Protein AF-A0ABD0U2C0-F1 (afdb_monomer)

Secondary structure (DSSP, 8-state):
---HHHHHHHHHHHHHHHTT-HHHHHHHHHHHHHTTPPP-HHHHHHHHHHHHHHT-HHHHHHHHHHHHHHT-TTSHHHHHHHHHHHHHTT-HHHHHHHHHH-SS--HHHHHHHH--

Nearest PDB structures (foldseek):
  5iww-assembly1_D  TM=8.948E-01  e=4.376E-06  unidentified
  5iwb-assembly1_B  TM=8.906E-01  e=2.268E-05  unidentified
  5i9f-assembly1_A  TM=8.048E-01  e=1.570E-03  unidentified
  4ozs-assembly1_A  TM=8.088E-01  e=1.570E-03  synthetic construct
  5orm-assembly1_A  TM=7.685E-01  e=4.048E-03  synthetic construct

InterPro domains:
  IPR002885 Pentatricopeptide repeat [PF01535] (80-101)
  IPR002885 Pentatricopeptide repeat [PS51375] (5-39)
  IPR011990 Tetratricopeptide-like helical domain superfamily [G3DSA:1.25.40.10] (1-67)
  IPR046960 Pentatricopeptide repeat-containing protein At4g14850-like, plant [PTHR47926] (4-116)

Foldseek 3Di:
DPDVVLVVLLVVLVVCVVVLNLVVSLVSLVVCVVVVHDHDLSSLLSNLSSCQSVVNLVSLVVSCVSCVVVVNCLPPSNVLSNLLSCVSVVVLVVSVVSCVPRPDDDPSSVVSNVVD

Structure (mmCIF, N/CA/C/O backbone):
data_AF-A0ABD0U2C0-F1
#
_entry.id   AF-A0ABD0U2C0-F1
#
loop_
_atom_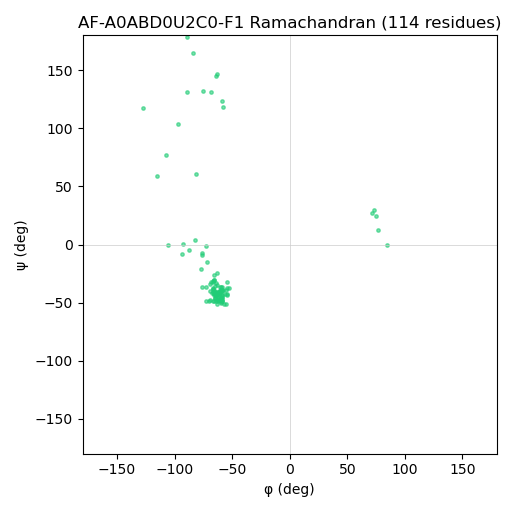site.group_PDB
_atom_site.id
_atom_site.type_symbol
_atom_site.label_atom_id
_atom_site.label_alt_id
_atom_site.label_comp_id
_atom_site.label_asym_id
_atom_site.label_entity_id
_atom_site.label_seq_id
_atom_site.pdbx_PDB_ins_code
_atom_site.Cartn_x
_atom_site.Cartn_y
_atom_site.Cartn_z
_atom_site.occupancy
_atom_site.B_iso_or_equiv
_atom_site.auth_seq_id
_atom_site.auth_comp_id
_atom_site.auth_asym_id
_atom_site.auth_atom_id
_atom_site.pdbx_PDB_model_num
ATOM 1 N N . MET A 1 1 ? 13.317 -16.890 -5.881 1.00 54.38 1 MET A N 1
ATOM 2 C CA . MET A 1 1 ? 14.021 -15.587 -5.910 1.00 54.38 1 MET A CA 1
ATOM 3 C C . MET A 1 1 ? 13.018 -14.521 -6.322 1.00 54.38 1 MET A C 1
ATOM 5 O O . MET A 1 1 ? 12.192 -14.841 -7.171 1.00 54.38 1 MET A O 1
ATOM 9 N N . PRO A 1 2 ? 13.025 -13.320 -5.718 1.00 71.62 2 PRO A N 1
ATOM 10 C CA . PRO A 1 2 ? 12.128 -12.247 -6.140 1.00 71.62 2 PRO A CA 1
ATOM 11 C C . PRO A 1 2 ? 12.451 -11.826 -7.579 1.00 71.62 2 PRO A C 1
ATOM 13 O O . PRO A 1 2 ? 13.616 -11.849 -7.974 1.00 71.62 2 PRO A O 1
ATOM 16 N N . ASP A 1 3 ? 11.425 -11.463 -8.353 1.00 84.69 3 ASP A N 1
ATOM 17 C CA . ASP A 1 3 ? 11.595 -10.993 -9.731 1.00 84.69 3 ASP A CA 1
ATOM 18 C C . ASP A 1 3 ? 12.513 -9.751 -9.737 1.00 84.69 3 ASP A C 1
ATOM 20 O O . ASP A 1 3 ? 12.162 -8.734 -9.125 1.00 84.69 3 ASP A O 1
ATOM 24 N N . PRO A 1 4 ? 13.684 -9.797 -10.406 1.00 87.94 4 PRO A N 1
ATOM 25 C CA . PRO A 1 4 ? 14.609 -8.668 -10.466 1.00 87.94 4 PRO A CA 1
ATOM 26 C C . PRO A 1 4 ? 13.960 -7.374 -10.968 1.00 87.94 4 PRO A C 1
ATOM 28 O O . PRO A 1 4 ? 14.325 -6.290 -10.506 1.00 87.94 4 PRO A O 1
ATOM 31 N N . LYS A 1 5 ? 12.970 -7.470 -11.868 1.00 90.81 5 LYS A N 1
ATOM 32 C CA . LYS A 1 5 ? 12.228 -6.305 -12.362 1.00 90.81 5 LYS A CA 1
ATOM 33 C C . LYS A 1 5 ? 11.411 -5.679 -11.237 1.00 90.81 5 LYS A C 1
ATOM 35 O O . LYS A 1 5 ? 11.521 -4.476 -11.012 1.00 90.81 5 LYS A O 1
ATOM 40 N N . LEU A 1 6 ? 10.664 -6.486 -10.482 1.00 92.38 6 LEU A N 1
ATOM 41 C CA . LEU A 1 6 ? 9.879 -6.017 -9.334 1.00 92.38 6 LEU A CA 1
ATOM 42 C C . LEU A 1 6 ? 10.774 -5.379 -8.259 1.00 92.38 6 LEU A C 1
ATOM 44 O O . LEU A 1 6 ? 10.450 -4.321 -7.714 1.00 92.38 6 LEU A O 1
ATOM 48 N N . VAL A 1 7 ? 11.935 -5.980 -7.984 1.00 92.56 7 VAL A N 1
ATOM 49 C CA . VAL A 1 7 ? 12.928 -5.414 -7.056 1.00 92.56 7 VAL A CA 1
ATOM 50 C C . VAL A 1 7 ? 13.432 -4.050 -7.542 1.00 92.56 7 VAL A C 1
ATOM 52 O O . VAL A 1 7 ? 13.564 -3.128 -6.741 1.00 92.56 7 VAL A O 1
ATOM 55 N N . SER A 1 8 ? 13.684 -3.885 -8.842 1.00 94.50 8 SER A N 1
ATOM 56 C CA . SER A 1 8 ? 14.106 -2.598 -9.404 1.00 94.50 8 SER A CA 1
ATOM 57 C C . SER A 1 8 ? 13.021 -1.528 -9.246 1.00 94.50 8 SER A C 1
ATOM 59 O O . SER A 1 8 ? 13.307 -0.448 -8.734 1.00 94.50 8 SER A O 1
ATOM 61 N N . TRP A 1 9 ? 11.771 -1.836 -9.607 1.00 96.00 9 TRP A N 1
ATOM 62 C CA . TRP A 1 9 ? 10.647 -0.897 -9.480 1.00 96.00 9 TRP A CA 1
ATOM 63 C C . TRP A 1 9 ? 10.414 -0.468 -8.031 1.00 96.00 9 TRP A C 1
ATOM 65 O O . TRP A 1 9 ? 10.331 0.723 -7.735 1.00 96.00 9 TRP A O 1
ATOM 75 N N . THR A 1 10 ? 10.373 -1.425 -7.102 1.00 95.31 10 THR A N 1
ATOM 76 C CA . THR A 1 10 ? 10.166 -1.135 -5.673 1.00 95.31 10 THR A CA 1
ATOM 77 C C . THR A 1 10 ? 11.294 -0.291 -5.080 1.00 95.31 10 THR A C 1
ATOM 79 O O . THR A 1 10 ? 11.028 0.594 -4.264 1.00 95.31 10 THR A O 1
ATOM 82 N N . ARG A 1 11 ? 12.543 -0.480 -5.526 1.00 96.19 11 ARG A N 1
ATOM 83 C CA . ARG A 1 11 ? 13.668 0.392 -5.145 1.00 96.19 11 ARG A CA 1
ATOM 84 C C . ARG A 1 11 ? 13.489 1.814 -5.662 1.00 96.19 11 ARG A C 1
ATOM 86 O O . ARG A 1 11 ? 13.659 2.748 -4.881 1.00 96.19 11 ARG A O 1
ATOM 93 N N . THR A 1 12 ? 13.109 1.978 -6.926 1.00 96.88 12 THR A N 1
ATOM 94 C CA . THR A 1 12 ? 12.853 3.296 -7.524 1.00 96.88 12 THR A CA 1
ATOM 95 C C . THR A 1 12 ? 11.728 4.029 -6.791 1.00 96.88 12 THR A C 1
ATOM 97 O O . THR A 1 12 ? 11.914 5.166 -6.359 1.00 96.88 12 THR A O 1
ATOM 100 N N . ILE A 1 13 ? 10.601 3.355 -6.544 1.00 97.62 13 ILE A N 1
ATOM 101 C CA . ILE A 1 13 ? 9.467 3.908 -5.787 1.00 97.62 13 ILE A CA 1
ATOM 102 C C . ILE A 1 13 ? 9.911 4.325 -4.377 1.00 97.62 13 ILE A C 1
ATOM 104 O O . ILE A 1 13 ? 9.639 5.442 -3.937 1.00 97.62 13 ILE A O 1
ATOM 108 N N . SER A 1 14 ? 10.643 3.453 -3.674 1.00 97.19 14 SER A N 1
ATOM 109 C CA . SER A 1 14 ? 11.176 3.745 -2.336 1.00 97.19 14 SER A CA 1
ATOM 110 C C . SER A 1 14 ? 12.102 4.965 -2.337 1.00 97.19 14 SER A C 1
ATOM 112 O O . SER A 1 14 ? 12.040 5.784 -1.419 1.00 97.19 14 SER A O 1
ATOM 114 N N . SER A 1 15 ? 12.935 5.111 -3.372 1.00 98.12 15 SER A N 1
ATOM 115 C CA . SER A 1 15 ? 13.820 6.265 -3.540 1.00 98.12 15 SER A CA 1
ATOM 116 C C . SER A 1 15 ? 13.025 7.560 -3.683 1.00 98.12 15 SER A C 1
ATOM 118 O O . SER A 1 15 ? 13.294 8.508 -2.950 1.00 98.12 15 SER A O 1
ATOM 120 N N . TYR A 1 16 ? 12.006 7.591 -4.547 1.00 98.31 16 TYR A N 1
ATOM 121 C CA . TYR A 1 16 ? 11.155 8.772 -4.715 1.00 98.31 16 TYR A CA 1
ATOM 122 C C . TYR A 1 16 ? 10.457 9.179 -3.415 1.00 98.31 16 TYR A C 1
ATOM 124 O O . TYR A 1 16 ? 10.474 10.353 -3.047 1.00 98.31 16 TYR A O 1
ATOM 132 N N . ILE A 1 17 ? 9.919 8.208 -2.672 1.00 97.25 17 ILE A N 1
ATOM 133 C CA . ILE A 1 17 ? 9.296 8.455 -1.365 1.00 97.25 17 ILE A CA 1
ATOM 134 C C . ILE A 1 17 ? 10.300 9.077 -0.381 1.00 97.25 17 ILE A C 1
ATOM 136 O O . ILE A 1 17 ? 9.967 10.038 0.309 1.00 97.25 17 ILE A O 1
ATOM 140 N N . LYS A 1 18 ? 11.529 8.548 -0.310 1.00 97.25 18 LYS A N 1
ATOM 141 C CA . LYS A 1 18 ? 12.580 9.055 0.595 1.00 97.25 18 LYS A CA 1
ATOM 142 C C . LYS A 1 18 ? 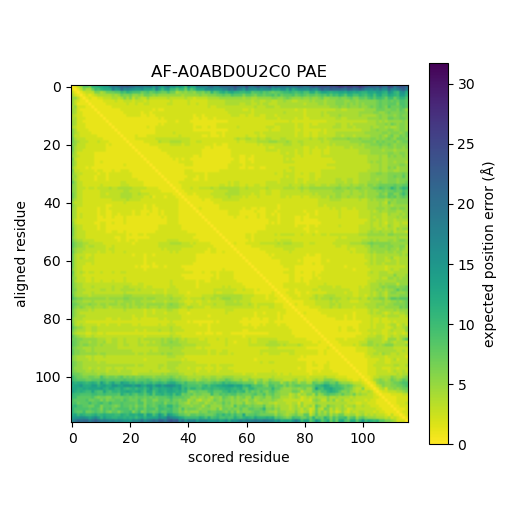13.050 10.462 0.232 1.00 97.25 18 LYS A C 1
ATOM 144 O O . LYS A 1 18 ? 13.404 11.218 1.128 1.00 97.25 18 LYS A O 1
ATOM 149 N N . SER A 1 19 ? 13.032 10.808 -1.051 1.00 97.44 19 SER A N 1
ATOM 150 C CA . SER A 1 19 ? 13.382 12.142 -1.550 1.00 97.44 19 SER A CA 1
ATOM 151 C C . SER A 1 19 ? 12.235 13.157 -1.454 1.00 97.44 19 SER A C 1
ATOM 153 O O . SER A 1 19 ? 12.393 14.283 -1.910 1.00 97.44 19 SER A O 1
ATOM 155 N N . GLY A 1 20 ? 11.086 12.788 -0.873 1.00 96.38 20 GLY A N 1
ATOM 156 C CA . GLY A 1 20 ? 9.935 13.687 -0.737 1.00 96.38 20 GLY A CA 1
ATOM 157 C C . GLY A 1 20 ? 9.172 13.910 -2.045 1.00 96.38 20 GLY A C 1
ATOM 158 O O . GLY A 1 20 ? 8.538 14.943 -2.213 1.00 96.38 20 GLY A O 1
ATOM 159 N N . HIS A 1 21 ? 9.255 12.975 -2.994 1.00 97.75 21 HIS A N 1
ATOM 160 C CA . HIS A 1 21 ? 8.564 13.036 -4.287 1.00 97.75 21 HIS A CA 1
ATOM 161 C C . HIS A 1 21 ? 7.540 11.900 -4.379 1.00 97.75 21 HIS A C 1
ATOM 163 O O . HIS A 1 21 ? 7.629 11.008 -5.227 1.00 97.75 21 HIS A O 1
ATOM 169 N N . ALA A 1 22 ? 6.598 11.881 -3.438 1.00 97.44 22 ALA A N 1
ATOM 170 C CA . ALA A 1 22 ? 5.668 10.771 -3.262 1.00 97.44 22 ALA A CA 1
ATOM 171 C C . ALA A 1 22 ? 4.738 10.575 -4.475 1.00 97.44 22 ALA A C 1
ATOM 173 O O . ALA A 1 22 ? 4.439 9.437 -4.839 1.00 97.44 22 ALA A O 1
ATOM 174 N N . GLU A 1 23 ? 4.365 11.655 -5.158 1.00 97.75 23 GLU A N 1
ATOM 175 C CA . GLU A 1 23 ? 3.561 11.652 -6.385 1.00 97.75 23 GLU A CA 1
ATOM 176 C C . GLU A 1 23 ? 4.292 10.931 -7.523 1.00 97.75 23 GLU A C 1
ATOM 178 O O . GLU A 1 23 ? 3.693 10.135 -8.250 1.00 97.75 23 GLU A O 1
ATOM 183 N N . LEU A 1 24 ? 5.609 11.150 -7.648 1.00 97.81 24 LEU A N 1
ATOM 184 C CA . LEU A 1 24 ? 6.440 10.400 -8.594 1.00 97.81 24 LEU A CA 1
ATOM 185 C C . LEU A 1 24 ? 6.496 8.924 -8.200 1.00 97.81 24 LEU A C 1
ATOM 187 O O . LEU A 1 24 ? 6.335 8.066 -9.061 1.00 97.81 24 LEU A O 1
ATOM 191 N N . GLY A 1 25 ? 6.619 8.618 -6.905 1.00 97.94 25 GLY A N 1
ATOM 192 C CA . GLY A 1 25 ? 6.538 7.244 -6.400 1.00 97.94 25 GLY A CA 1
ATOM 193 C C . GLY A 1 25 ? 5.233 6.536 -6.792 1.00 97.94 25 GLY A C 1
ATOM 194 O O . GLY A 1 25 ? 5.265 5.387 -7.235 1.00 97.94 25 GLY A O 1
ATOM 195 N N . LEU A 1 26 ? 4.092 7.224 -6.704 1.00 98.00 26 LEU A N 1
ATOM 196 C CA . LEU A 1 26 ? 2.799 6.704 -7.163 1.00 98.00 26 LEU A CA 1
ATOM 197 C C . LEU A 1 26 ? 2.739 6.519 -8.681 1.00 98.00 26 LEU A C 1
ATOM 199 O O . LEU A 1 26 ? 2.189 5.523 -9.158 1.00 98.00 26 LEU A O 1
ATOM 203 N N . ARG A 1 27 ? 3.296 7.462 -9.448 1.00 98.06 27 ARG A N 1
ATOM 204 C CA . ARG A 1 27 ? 3.353 7.362 -10.911 1.00 98.06 27 ARG A CA 1
ATOM 205 C C . ARG A 1 27 ? 4.187 6.163 -11.352 1.00 98.06 27 ARG A C 1
ATOM 207 O O . ARG A 1 27 ? 3.749 5.417 -12.223 1.00 98.06 27 ARG A O 1
ATOM 214 N N . GLU A 1 28 ? 5.331 5.935 -10.716 1.00 97.88 28 GLU A N 1
ATOM 215 C CA . GLU A 1 28 ? 6.162 4.758 -10.979 1.00 97.88 28 GLU A CA 1
ATOM 216 C C . GLU A 1 28 ? 5.454 3.458 -10.580 1.00 97.88 28 GLU A C 1
ATOM 218 O O . GLU A 1 28 ? 5.503 2.478 -11.319 1.00 97.88 28 GLU A O 1
ATOM 223 N N . PHE A 1 29 ? 4.729 3.441 -9.457 1.00 97.81 29 PHE A N 1
ATOM 224 C CA . PHE A 1 29 ? 3.918 2.281 -9.076 1.00 97.81 29 PHE A CA 1
ATOM 225 C C . PHE A 1 29 ? 2.828 1.967 -10.111 1.00 97.81 29 PHE A C 1
ATOM 227 O O . PHE A 1 29 ? 2.598 0.800 -10.441 1.00 97.81 29 PHE A O 1
ATOM 234 N N . ARG A 1 30 ? 2.175 2.998 -10.658 1.00 97.25 30 ARG A N 1
ATOM 235 C CA . ARG A 1 30 ? 1.224 2.840 -11.763 1.00 97.25 30 ARG A CA 1
ATOM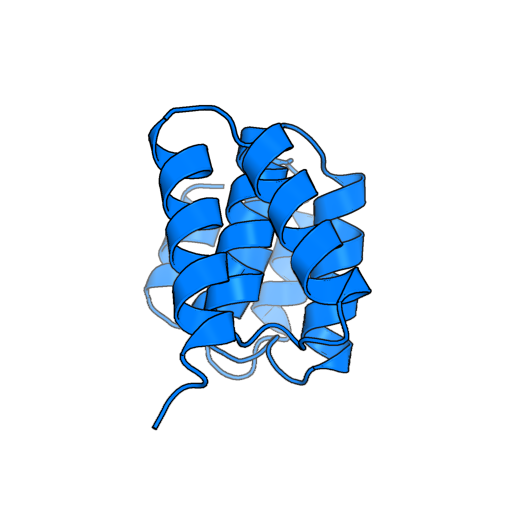 236 C C . ARG A 1 30 ? 1.912 2.279 -13.006 1.00 97.25 30 ARG A C 1
ATOM 238 O O . ARG A 1 30 ? 1.430 1.290 -13.539 1.00 97.25 30 ARG A O 1
ATOM 245 N N . GLY A 1 31 ? 3.057 2.835 -13.402 1.00 97.38 31 GLY A N 1
ATOM 246 C CA . GLY A 1 31 ? 3.837 2.340 -14.542 1.00 97.38 31 GLY A CA 1
ATOM 247 C C . GLY A 1 31 ? 4.261 0.875 -14.391 1.00 97.38 31 GLY A C 1
ATOM 248 O O . GLY A 1 31 ? 4.162 0.098 -15.340 1.00 97.38 31 GLY A O 1
ATOM 249 N N . MET A 1 32 ? 4.643 0.459 -13.180 1.00 96.12 32 MET A N 1
ATOM 250 C CA . MET A 1 32 ? 4.897 -0.947 -12.865 1.00 96.12 32 MET A CA 1
ATOM 251 C C . MET A 1 32 ? 3.651 -1.810 -13.123 1.00 96.12 32 MET A C 1
ATOM 253 O O . MET A 1 32 ? 3.758 -2.823 -13.812 1.00 96.12 32 MET A O 1
ATOM 257 N N . CYS A 1 33 ? 2.476 -1.403 -12.631 1.00 94.94 33 CYS A N 1
ATOM 258 C CA . CYS A 1 33 ? 1.222 -2.127 -12.869 1.00 94.94 33 CYS A CA 1
ATOM 259 C C . CYS A 1 33 ? 0.858 -2.185 -14.363 1.00 94.94 33 CYS A C 1
ATOM 261 O O . CYS A 1 33 ? 0.503 -3.250 -14.867 1.00 94.94 33 CYS A O 1
ATOM 263 N N . ASP A 1 34 ? 0.997 -1.066 -15.076 1.00 96.25 34 ASP A N 1
ATOM 264 C CA . ASP A 1 34 ? 0.688 -0.949 -16.506 1.00 96.25 34 ASP A CA 1
ATOM 265 C C . ASP A 1 34 ? 1.632 -1.807 -17.369 1.00 96.25 34 ASP A C 1
ATOM 267 O O . ASP A 1 34 ? 1.245 -2.283 -18.435 1.00 96.25 34 ASP A O 1
ATOM 271 N N . SER A 1 35 ? 2.848 -2.092 -16.883 1.00 95.06 35 SER A N 1
ATOM 272 C CA . SER A 1 35 ? 3.781 -3.041 -17.513 1.00 95.06 35 SER A CA 1
ATOM 273 C C . SER A 1 35 ? 3.383 -4.520 -17.351 1.00 95.06 35 SER A C 1
ATOM 275 O O . SER A 1 35 ? 4.086 -5.410 -17.832 1.00 95.06 35 SER A O 1
ATOM 277 N N . GLY A 1 36 ? 2.274 -4.797 -16.658 1.00 92.94 36 GLY A N 1
ATOM 278 C CA . GLY A 1 36 ? 1.776 -6.142 -16.368 1.00 92.94 36 GLY A CA 1
ATOM 279 C C . GLY A 1 36 ? 2.401 -6.791 -15.130 1.00 92.94 36 GLY A C 1
ATOM 280 O O . GLY A 1 36 ? 2.034 -7.914 -14.777 1.00 92.94 36 GLY A O 1
ATOM 281 N N . LEU A 1 37 ? 3.320 -6.102 -14.445 1.00 93.50 37 LEU A N 1
ATOM 282 C CA . LEU A 1 37 ? 3.886 -6.583 -13.188 1.00 93.50 37 LEU A CA 1
ATOM 283 C C . LEU A 1 37 ? 2.881 -6.406 -12.053 1.00 93.50 37 LEU A C 1
ATOM 285 O O . LEU A 1 37 ? 2.311 -5.334 -11.852 1.00 93.50 37 LEU A O 1
ATOM 289 N N . ARG A 1 38 ? 2.696 -7.466 -11.264 1.00 92.38 38 ARG A N 1
ATOM 290 C CA . ARG A 1 38 ? 1.869 -7.406 -10.059 1.00 92.38 38 ARG A CA 1
ATOM 291 C C . ARG A 1 38 ? 2.722 -6.985 -8.861 1.00 92.38 38 ARG A C 1
ATOM 293 O O . ARG A 1 38 ? 3.787 -7.571 -8.658 1.00 92.38 38 ARG A O 1
ATOM 300 N N . PRO A 1 39 ? 2.276 -6.001 -8.061 1.00 93.44 39 PRO A N 1
ATOM 301 C CA . PRO A 1 39 ? 2.950 -5.668 -6.816 1.00 93.44 39 PRO A CA 1
ATOM 302 C C . PRO A 1 39 ? 2.889 -6.854 -5.853 1.00 93.44 39 PRO A C 1
ATOM 304 O O . PRO A 1 39 ? 1.896 -7.577 -5.813 1.00 93.44 39 PRO A O 1
ATOM 307 N N . ASN A 1 40 ? 3.934 -7.016 -5.049 1.00 93.94 40 ASN A N 1
ATOM 308 C CA . ASN A 1 40 ? 3.876 -7.819 -3.832 1.00 93.94 40 ASN A CA 1
ATOM 309 C C . ASN A 1 40 ? 3.437 -6.946 -2.639 1.00 93.94 40 ASN A C 1
ATOM 311 O O . ASN A 1 40 ? 3.251 -5.731 -2.779 1.00 93.94 40 ASN A O 1
ATOM 315 N N . GLU A 1 41 ? 3.314 -7.545 -1.458 1.00 93.88 41 GLU A N 1
ATOM 316 C CA . GLU A 1 41 ? 2.929 -6.880 -0.210 1.00 93.88 41 GLU A CA 1
ATOM 317 C C . GLU A 1 41 ? 3.807 -5.656 0.099 1.00 93.88 41 GLU A C 1
ATOM 319 O O . GLU A 1 41 ? 3.313 -4.611 0.526 1.00 93.88 41 GLU A O 1
ATOM 324 N N . TYR A 1 42 ? 5.107 -5.747 -0.203 1.00 93.75 42 TYR A N 1
ATOM 325 C CA . TYR A 1 42 ? 6.046 -4.648 -0.013 1.00 93.75 42 TYR A CA 1
ATOM 326 C C . TYR A 1 42 ? 5.796 -3.501 -0.999 1.00 93.75 42 TYR A C 1
ATOM 328 O O . TYR A 1 42 ? 5.685 -2.347 -0.584 1.00 93.75 42 TYR A O 1
ATOM 336 N N . GLY A 1 43 ? 5.658 -3.795 -2.294 1.00 95.62 43 GLY A N 1
ATOM 337 C CA . GLY A 1 43 ? 5.355 -2.783 -3.307 1.00 95.62 43 GLY A CA 1
ATOM 338 C C . GLY A 1 43 ? 4.039 -2.059 -3.023 1.00 95.62 43 GLY A C 1
ATOM 339 O O . GLY A 1 43 ? 3.968 -0.837 -3.161 1.00 95.62 43 GLY A O 1
ATOM 340 N N . LEU A 1 44 ? 3.027 -2.788 -2.546 1.00 96.75 44 LEU A N 1
ATOM 341 C CA . LEU A 1 44 ? 1.752 -2.198 -2.151 1.00 96.75 44 LEU A CA 1
ATOM 342 C C . LEU A 1 44 ? 1.881 -1.299 -0.913 1.00 96.75 44 LEU A C 1
ATOM 344 O O . LEU A 1 44 ? 1.332 -0.198 -0.894 1.00 96.75 44 LEU A O 1
ATOM 348 N N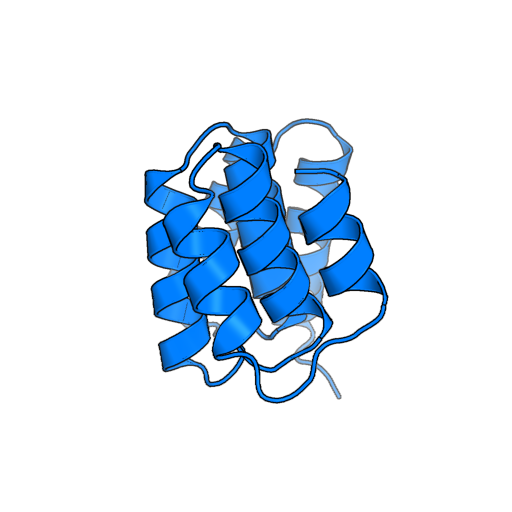 . SER A 1 45 ? 2.657 -1.727 0.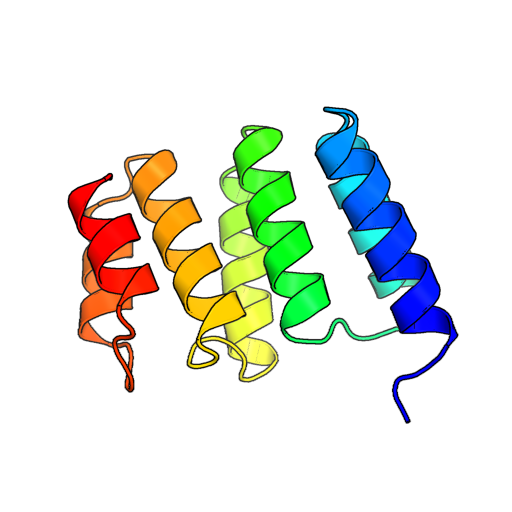089 1.00 96.44 45 SER A N 1
ATOM 349 C CA . SER A 1 45 ? 2.942 -0.917 1.283 1.00 96.44 45 SER A CA 1
ATOM 350 C C . SER A 1 45 ? 3.639 0.406 0.933 1.00 96.44 45 SER A C 1
ATOM 352 O O . SER A 1 45 ? 3.294 1.458 1.475 1.00 96.44 45 SER A O 1
ATOM 354 N N . LEU A 1 46 ? 4.563 0.390 -0.040 1.00 96.75 46 LEU A N 1
ATOM 355 C CA . LEU A 1 46 ? 5.210 1.602 -0.546 1.00 96.75 46 LEU A CA 1
ATOM 356 C C . LEU A 1 46 ? 4.207 2.530 -1.231 1.00 96.75 46 LEU A C 1
ATOM 358 O O . LEU A 1 46 ? 4.248 3.733 -0.991 1.00 96.75 46 LEU A O 1
ATOM 362 N N . ALA A 1 47 ? 3.300 1.989 -2.044 1.00 97.75 47 ALA A N 1
ATOM 363 C CA . ALA A 1 47 ? 2.270 2.780 -2.706 1.00 97.75 47 ALA A CA 1
ATOM 364 C C . ALA A 1 47 ? 1.300 3.423 -1.703 1.00 97.75 47 ALA A C 1
ATOM 366 O O . ALA A 1 47 ? 0.988 4.602 -1.841 1.00 97.75 47 ALA A O 1
ATOM 367 N N . LEU A 1 48 ? 0.874 2.692 -0.666 1.00 97.69 48 LEU A N 1
ATOM 368 C CA . LEU A 1 48 ? 0.016 3.221 0.407 1.00 97.69 48 LEU A CA 1
ATOM 369 C C . LEU A 1 48 ? 0.714 4.344 1.184 1.00 97.69 48 LEU A C 1
ATOM 371 O O . LEU A 1 48 ? 0.129 5.394 1.457 1.00 97.69 48 LEU A O 1
ATOM 375 N N . LYS A 1 49 ? 2.002 4.159 1.492 1.00 96.25 49 LYS A N 1
ATOM 376 C CA . LYS A 1 49 ? 2.822 5.211 2.096 1.00 96.25 49 LYS A CA 1
ATOM 377 C C . LYS A 1 49 ? 2.958 6.421 1.168 1.00 96.25 49 LYS A C 1
ATOM 379 O O . LYS A 1 49 ? 2.876 7.554 1.638 1.00 96.25 49 LYS A O 1
ATOM 384 N N . ALA A 1 50 ? 3.164 6.196 -0.128 1.00 97.25 50 ALA A N 1
ATOM 385 C CA . ALA A 1 50 ? 3.266 7.260 -1.118 1.00 97.25 50 ALA A CA 1
ATOM 386 C C . ALA A 1 50 ? 1.951 8.037 -1.249 1.00 97.25 50 ALA A C 1
ATOM 388 O O . ALA A 1 50 ? 1.992 9.260 -1.227 1.00 97.25 50 ALA A O 1
ATOM 389 N N . SER A 1 51 ? 0.791 7.367 -1.283 1.00 97.62 51 SER A N 1
ATOM 390 C CA . SER A 1 51 ? -0.503 8.062 -1.299 1.00 97.62 51 SER A CA 1
ATOM 391 C C . SER A 1 51 ? -0.670 8.939 -0.075 1.00 97.62 51 SER A C 1
ATOM 393 O O . SER A 1 51 ? -0.993 10.116 -0.226 1.00 97.62 51 SER A O 1
ATOM 395 N N . ARG A 1 52 ? -0.340 8.407 1.112 1.00 95.19 52 ARG A N 1
ATOM 396 C CA . ARG A 1 52 ? -0.379 9.172 2.361 1.00 95.19 52 ARG A CA 1
ATOM 397 C C . ARG A 1 52 ? 0.464 10.443 2.279 1.00 95.19 52 ARG A C 1
ATOM 399 O O . ARG A 1 52 ? -0.025 11.516 2.611 1.00 95.19 52 ARG A O 1
ATOM 406 N N . LEU A 1 53 ? 1.718 10.317 1.852 1.00 95.75 53 LEU A N 1
ATOM 407 C CA . LEU A 1 53 ? 2.653 11.443 1.771 1.00 95.75 53 LEU A CA 1
ATOM 408 C C . LEU A 1 53 ? 2.278 12.457 0.683 1.00 95.75 53 LEU A C 1
ATOM 410 O O . LEU A 1 53 ? 2.503 13.642 0.887 1.00 95.75 53 LEU A O 1
ATOM 414 N N . ALA A 1 54 ? 1.679 12.000 -0.416 1.00 95.94 54 ALA A N 1
ATOM 415 C CA . ALA A 1 54 ? 1.158 12.853 -1.482 1.00 95.94 54 ALA A CA 1
ATOM 416 C C . ALA A 1 54 ? -0.179 13.530 -1.121 1.00 95.94 54 ALA A C 1
ATOM 418 O O . ALA A 1 54 ? -0.677 14.353 -1.877 1.00 95.94 54 ALA A O 1
ATOM 419 N N . GLY A 1 55 ? -0.804 13.175 0.011 1.00 95.31 55 GLY A N 1
ATOM 420 C CA . GLY A 1 55 ? -2.106 13.730 0.387 1.00 95.31 55 GLY A CA 1
ATOM 421 C C . GLY A 1 55 ? -3.268 13.226 -0.478 1.00 95.31 55 GLY A C 1
ATOM 422 O O . GLY A 1 55 ? -4.271 13.917 -0.601 1.00 95.31 55 GLY A O 1
ATOM 423 N N . GLU A 1 56 ? -3.157 12.019 -1.044 1.00 96.38 56 GLU A N 1
ATOM 424 C CA . GLU A 1 56 ? -4.107 11.454 -2.017 1.00 96.38 56 GLU A CA 1
ATOM 425 C C . GLU A 1 56 ? -4.984 10.314 -1.435 1.00 96.38 56 GLU A C 1
ATOM 427 O O . GLU A 1 56 ? -4.759 9.127 -1.720 1.00 96.38 56 GLU A O 1
ATOM 432 N N . PRO A 1 57 ? -6.024 10.615 -0.629 1.00 95.69 57 PRO A N 1
ATOM 433 C CA . PRO A 1 57 ? -6.842 9.597 0.040 1.00 95.69 57 PRO A CA 1
ATOM 434 C C . PRO A 1 57 ? -7.646 8.724 -0.929 1.00 95.69 57 PRO A C 1
ATOM 436 O O . PRO A 1 57 ? -7.888 7.546 -0.653 1.00 95.69 57 PRO A O 1
A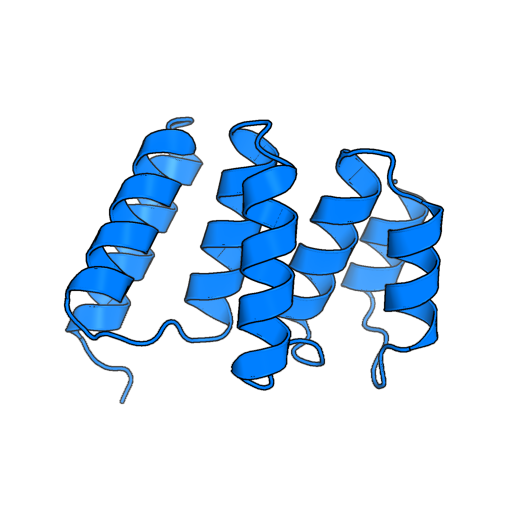TOM 439 N N . ALA A 1 58 ? -8.048 9.269 -2.082 1.00 96.94 58 ALA A N 1
ATOM 440 C CA . ALA A 1 58 ? -8.744 8.503 -3.113 1.00 96.94 58 ALA A CA 1
ATOM 441 C C . ALA A 1 58 ? -7.853 7.377 -3.661 1.00 96.94 58 ALA A C 1
ATOM 443 O O . ALA A 1 58 ? -8.308 6.240 -3.804 1.00 96.94 58 ALA A O 1
ATOM 444 N N . ILE A 1 59 ? -6.566 7.664 -3.885 1.00 97.56 59 ILE A N 1
ATOM 445 C CA . ILE A 1 59 ? -5.578 6.664 -4.303 1.00 97.56 59 ILE A CA 1
ATOM 446 C C . ILE A 1 59 ? -5.360 5.639 -3.187 1.00 97.56 59 ILE A C 1
ATOM 448 O O . ILE A 1 59 ? -5.366 4.442 -3.465 1.00 97.56 59 ILE A O 1
ATOM 452 N N . GLY A 1 60 ? -5.264 6.074 -1.927 1.00 97.50 60 GLY A N 1
ATOM 453 C CA . GLY A 1 60 ? -5.159 5.168 -0.777 1.00 97.50 60 GLY A CA 1
ATOM 454 C C . GLY A 1 60 ? -6.298 4.140 -0.712 1.00 97.50 60 GLY A C 1
ATOM 455 O O . GLY A 1 60 ? -6.051 2.946 -0.538 1.00 97.50 60 GLY A O 1
ATOM 456 N N . LYS A 1 61 ? -7.547 4.566 -0.949 1.00 97.62 61 LYS A N 1
ATOM 457 C CA . LYS A 1 61 ? -8.715 3.663 -1.001 1.00 97.62 61 LYS A CA 1
ATOM 458 C C . LYS A 1 61 ? -8.659 2.691 -2.186 1.00 97.62 61 LYS A C 1
ATOM 460 O O . LYS A 1 61 ? -9.005 1.520 -2.025 1.00 97.62 61 LYS A O 1
ATOM 465 N N . LEU A 1 62 ? -8.190 3.136 -3.355 1.00 97.62 62 LEU A N 1
ATOM 466 C CA . LEU A 1 62 ? -7.967 2.249 -4.506 1.00 97.62 62 LEU A CA 1
ATOM 467 C C . LEU A 1 62 ? -6.901 1.189 -4.202 1.00 97.62 62 LEU A C 1
ATOM 469 O O . LEU A 1 62 ? -7.088 0.017 -4.529 1.00 97.62 62 LEU A O 1
ATOM 473 N N . LEU A 1 63 ? -5.812 1.587 -3.542 1.00 97.88 63 LEU A N 1
ATOM 474 C CA . LEU A 1 63 ? -4.735 0.688 -3.135 1.00 97.88 63 LEU A CA 1
ATOM 475 C C . LEU A 1 63 ? -5.193 -0.318 -2.076 1.00 97.88 63 LEU A C 1
ATOM 477 O O . LEU A 1 63 ? -4.830 -1.486 -2.173 1.00 97.88 63 LEU A O 1
ATOM 481 N N . HIS A 1 64 ? -6.042 0.081 -1.126 1.00 97.50 64 HIS A N 1
ATOM 482 C CA . HIS A 1 64 ? -6.676 -0.863 -0.201 1.00 97.50 64 HIS A CA 1
ATOM 483 C C . HIS A 1 64 ? -7.539 -1.893 -0.952 1.00 97.50 64 HIS A C 1
ATOM 485 O O . HIS A 1 64 ? -7.403 -3.093 -0.725 1.00 97.50 64 HIS A O 1
ATOM 491 N N . GLY A 1 65 ? -8.363 -1.462 -1.913 1.00 97.31 65 GLY A N 1
ATOM 492 C CA . GLY A 1 65 ? -9.125 -2.393 -2.752 1.00 97.31 65 GLY A CA 1
ATOM 493 C C . GLY A 1 65 ? -8.230 -3.349 -3.554 1.00 97.31 65 GLY A C 1
ATOM 494 O O . GLY A 1 65 ? -8.562 -4.524 -3.716 1.00 97.31 65 GLY A O 1
ATOM 495 N N . LEU A 1 66 ? -7.078 -2.867 -4.030 1.00 96.62 66 LEU A N 1
ATOM 496 C CA . LEU A 1 66 ? -6.068 -3.702 -4.681 1.00 96.62 66 LEU A CA 1
ATOM 497 C C . LEU A 1 66 ? -5.425 -4.697 -3.700 1.00 96.62 66 LEU A C 1
ATOM 499 O O . LEU A 1 66 ? -5.191 -5.837 -4.093 1.00 96.62 66 LEU A O 1
ATOM 503 N N . ALA A 1 67 ? -5.198 -4.302 -2.443 1.00 96.75 67 ALA A N 1
ATOM 504 C CA . ALA A 1 67 ? -4.667 -5.173 -1.393 1.00 96.75 67 ALA A CA 1
ATOM 505 C C . ALA A 1 67 ? -5.578 -6.375 -1.149 1.00 96.75 67 ALA A C 1
ATOM 507 O O . ALA A 1 67 ? -5.103 -7.505 -1.204 1.00 96.75 67 ALA A O 1
ATOM 508 N N . ILE A 1 68 ? -6.881 -6.119 -0.986 1.00 96.00 68 ILE A N 1
ATOM 509 C CA . ILE A 1 68 ? -7.899 -7.163 -0.799 1.00 96.00 68 ILE A CA 1
ATOM 510 C C . ILE A 1 68 ? -7.917 -8.11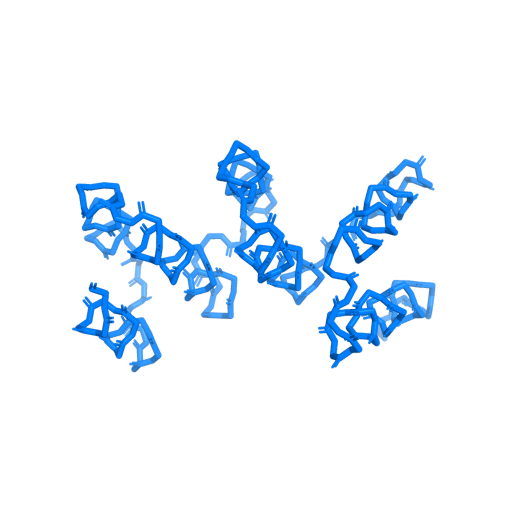0 -2.002 1.00 96.00 68 ILE A C 1
ATOM 512 O O . ILE A 1 68 ? -7.884 -9.327 -1.865 1.00 96.00 68 ILE A O 1
ATOM 516 N N . LYS A 1 69 ? -7.920 -7.563 -3.225 1.00 95.56 69 LYS A N 1
ATOM 517 C CA . LYS A 1 69 ? -7.913 -8.386 -4.448 1.00 95.56 69 LYS A CA 1
ATOM 518 C C . LYS A 1 69 ? -6.650 -9.237 -4.598 1.00 95.56 69 LYS A C 1
ATOM 520 O O . LYS A 1 69 ? -6.685 -10.232 -5.319 1.00 95.56 69 LYS A O 1
ATOM 525 N N . ALA A 1 70 ? -5.546 -8.822 -3.986 1.00 93.81 70 ALA A N 1
ATOM 526 C CA . ALA A 1 70 ? -4.282 -9.542 -3.998 1.00 93.81 70 ALA A CA 1
ATOM 527 C C . ALA A 1 70 ? -4.102 -10.479 -2.787 1.00 93.81 70 ALA A C 1
ATOM 529 O O . ALA A 1 70 ? -3.158 -11.266 -2.796 1.00 93.81 70 ALA A O 1
ATOM 530 N N . GLY A 1 71 ? -4.989 -10.426 -1.784 1.00 93.94 71 GLY A N 1
ATOM 531 C CA . GLY A 1 71 ? -4.886 -11.209 -0.549 1.00 93.94 71 GLY A CA 1
ATOM 532 C C . GLY A 1 71 ? -3.797 -10.709 0.408 1.00 93.94 71 GLY A C 1
ATOM 533 O O . GLY A 1 71 ? -3.169 -11.510 1.100 1.00 93.94 71 GLY A O 1
ATOM 534 N N . PHE A 1 72 ? -3.496 -9.407 0.395 1.00 95.06 72 PHE A N 1
ATOM 535 C CA . PHE A 1 72 ? -2.435 -8.800 1.213 1.00 95.06 72 PHE A CA 1
ATOM 536 C C . PHE A 1 72 ? -2.952 -7.986 2.402 1.00 95.06 72 PHE A C 1
ATOM 538 O O . PHE A 1 72 ? -2.150 -7.447 3.161 1.00 95.06 72 PHE A O 1
ATOM 545 N N . GLU A 1 73 ? -4.261 -7.879 2.595 1.00 90.88 73 GLU A N 1
ATOM 546 C CA . GLU A 1 73 ? -4.882 -7.134 3.692 1.00 90.88 73 GLU A CA 1
ATOM 547 C C . GLU A 1 73 ? -4.456 -7.639 5.081 1.00 90.88 73 GLU A C 1
ATOM 549 O O . GLU A 1 73 ? -4.202 -6.823 5.966 1.00 90.88 73 GLU A O 1
ATOM 554 N N . ASP A 1 74 ? -4.275 -8.953 5.244 1.00 88.62 74 ASP A N 1
ATOM 555 C CA . ASP A 1 74 ? -3.824 -9.576 6.498 1.00 88.62 74 ASP A CA 1
ATOM 556 C C . ASP A 1 74 ? -2.291 -9.647 6.623 1.00 88.62 74 ASP A C 1
ATOM 558 O O . ASP A 1 74 ? -1.753 -10.057 7.656 1.00 88.62 74 ASP A O 1
ATOM 562 N N . ASN A 1 75 ? -1.542 -9.245 5.589 1.00 92.25 75 ASN A N 1
ATOM 563 C CA . ASN A 1 75 ? -0.090 -9.167 5.691 1.00 92.25 75 ASN A CA 1
ATOM 564 C C . ASN A 1 75 ? 0.296 -8.041 6.657 1.00 92.25 75 ASN A C 1
ATOM 566 O O . ASN A 1 75 ? -0.144 -6.907 6.503 1.00 92.25 75 ASN A O 1
ATOM 570 N N . SER A 1 76 ? 1.183 -8.317 7.612 1.00 88.19 76 SER A N 1
ATOM 571 C CA . SER A 1 76 ? 1.550 -7.351 8.652 1.00 88.19 76 SER A CA 1
ATOM 572 C C . SER A 1 76 ? 2.057 -6.011 8.104 1.00 88.19 76 SER A C 1
ATOM 574 O O . SER A 1 76 ? 1.689 -4.969 8.641 1.00 88.19 76 SER A O 1
ATOM 576 N N . PHE A 1 77 ? 2.851 -6.000 7.029 1.00 86.38 77 PHE A N 1
ATOM 577 C CA . PHE A 1 77 ? 3.366 -4.763 6.430 1.00 86.38 77 PHE A CA 1
ATOM 578 C C . PHE A 1 77 ? 2.277 -3.997 5.680 1.00 86.38 77 PHE A C 1
ATOM 580 O O . PHE A 1 77 ? 2.111 -2.787 5.872 1.00 86.38 77 PHE A O 1
ATOM 587 N N . CYS A 1 78 ? 1.532 -4.697 4.825 1.00 93.44 78 CYS A N 1
ATOM 588 C CA . CYS A 1 78 ? 0.494 -4.085 4.007 1.00 93.44 78 CYS A CA 1
ATOM 589 C C . CYS A 1 78 ? -0.698 -3.637 4.866 1.00 93.44 78 CYS A C 1
ATOM 591 O O . CYS A 1 78 ? -1.088 -2.474 4.793 1.00 93.44 78 CYS A O 1
ATOM 593 N N . GLY A 1 79 ? -1.200 -4.494 5.754 1.00 94.00 79 GLY A N 1
ATOM 594 C CA . GLY A 1 79 ? -2.275 -4.182 6.692 1.00 94.00 79 GLY A CA 1
ATOM 595 C C . GLY A 1 79 ? -1.943 -3.019 7.629 1.00 94.00 79 GLY A C 1
ATOM 596 O O . GLY A 1 79 ? -2.758 -2.111 7.778 1.00 94.00 79 GLY A O 1
ATOM 597 N N . THR A 1 80 ? -0.725 -2.964 8.187 1.00 93.25 80 THR A N 1
ATOM 598 C CA . THR A 1 80 ? -0.292 -1.790 8.977 1.00 93.25 80 THR A CA 1
ATOM 599 C C . THR A 1 80 ? -0.297 -0.519 8.127 1.00 93.25 80 THR A C 1
ATOM 601 O O . THR A 1 80 ? -0.721 0.531 8.597 1.00 93.25 80 THR A O 1
ATOM 604 N N . SER A 1 81 ? 0.123 -0.601 6.861 1.00 94.50 81 SER A N 1
ATOM 605 C CA . SER A 1 81 ? 0.130 0.557 5.957 1.00 94.50 81 SER A CA 1
ATOM 606 C C . SER A 1 81 ? -1.282 1.016 5.571 1.00 94.50 81 SER A C 1
ATOM 608 O O . SER A 1 81 ? -1.504 2.213 5.416 1.00 94.50 81 SER A O 1
ATOM 610 N N . ILE A 1 82 ? -2.242 0.092 5.433 1.00 95.88 82 ILE A N 1
ATOM 611 C CA . ILE A 1 82 ? -3.664 0.412 5.215 1.00 95.88 82 ILE A CA 1
ATOM 612 C C . ILE A 1 82 ? -4.231 1.131 6.442 1.00 95.88 82 ILE A C 1
ATOM 614 O O . ILE A 1 82 ? -4.895 2.159 6.299 1.00 95.88 82 ILE A O 1
ATOM 618 N N . LEU A 1 83 ? -3.942 0.616 7.638 1.00 95.44 83 LEU A N 1
ATOM 619 C CA . LEU A 1 83 ? -4.394 1.210 8.892 1.00 95.44 83 LEU A CA 1
ATOM 620 C C . LEU A 1 83 ? -3.806 2.613 9.103 1.00 95.44 83 LEU A C 1
ATOM 622 O O . LEU A 1 83 ? -4.568 3.556 9.299 1.00 95.44 83 LEU A O 1
ATOM 626 N N . ASP A 1 84 ? -2.481 2.766 8.976 1.00 94.06 84 ASP A N 1
ATOM 627 C CA . ASP A 1 84 ? -1.788 4.066 9.048 1.00 94.06 84 ASP A CA 1
ATOM 628 C C . ASP A 1 84 ? -2.381 5.065 8.049 1.00 94.06 84 ASP A C 1
ATOM 630 O O . ASP A 1 84 ? -2.627 6.221 8.388 1.00 94.06 84 ASP A O 1
ATOM 634 N N . MET A 1 85 ? -2.674 4.616 6.826 1.00 95.62 85 MET A N 1
ATOM 635 C CA . MET A 1 85 ? -3.302 5.449 5.804 1.00 95.62 85 MET A CA 1
ATOM 636 C C . MET A 1 85 ? -4.668 5.977 6.265 1.00 95.62 85 MET A C 1
ATOM 638 O O . MET A 1 85 ? -4.886 7.187 6.218 1.00 95.62 85 MET A O 1
ATOM 642 N N . TYR A 1 86 ? -5.566 5.121 6.764 1.00 96.38 86 TYR A N 1
ATOM 643 C CA . TYR A 1 86 ? -6.873 5.574 7.253 1.00 96.38 86 TYR A CA 1
ATOM 644 C C . TYR A 1 86 ? -6.766 6.503 8.468 1.00 96.38 86 TYR A C 1
ATOM 646 O O . TYR A 1 86 ? -7.402 7.560 8.473 1.00 96.38 86 TYR A O 1
ATOM 654 N N . CYS A 1 87 ? -5.935 6.149 9.453 1.00 94.69 87 CYS A N 1
ATOM 655 C CA . CYS A 1 87 ? -5.694 6.955 10.650 1.00 94.69 87 CYS A CA 1
ATOM 656 C C . CYS A 1 87 ? -5.194 8.360 10.290 1.00 94.69 87 CYS A C 1
ATOM 658 O O . CYS A 1 87 ? -5.779 9.359 10.704 1.00 94.69 87 CYS A O 1
ATOM 660 N N . LYS A 1 88 ? -4.161 8.463 9.445 1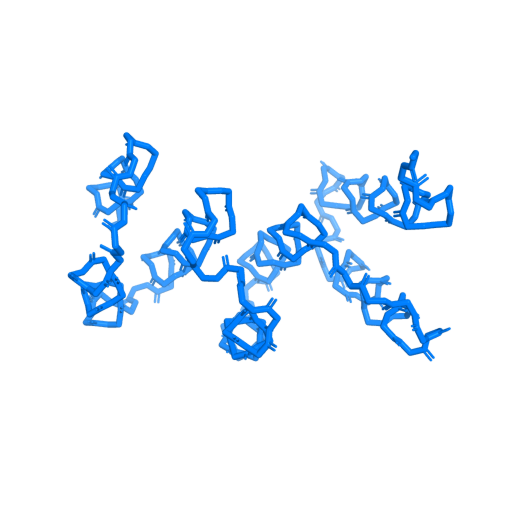.00 92.56 88 LYS A N 1
ATOM 661 C CA . LYS A 1 88 ? -3.534 9.750 9.103 1.00 92.56 88 LYS A CA 1
ATOM 662 C C . LYS A 1 88 ? -4.382 10.644 8.197 1.00 92.56 88 LYS A C 1
ATOM 664 O O . LYS A 1 88 ? -4.108 11.838 8.120 1.00 92.56 88 LYS A O 1
ATOM 669 N N . TYR A 1 89 ? -5.416 10.106 7.554 1.00 92.88 89 TYR A N 1
ATOM 670 C CA . TYR A 1 89 ? -6.442 10.908 6.878 1.00 92.88 89 TYR A CA 1
ATOM 671 C C . TYR A 1 89 ? -7.663 11.224 7.756 1.00 92.88 89 TYR A C 1
ATOM 673 O O . TYR A 1 89 ? -8.597 11.869 7.282 1.00 92.88 89 TYR A O 1
ATOM 681 N N . GLY A 1 90 ? -7.687 10.778 9.016 1.00 93.31 90 GLY A N 1
ATOM 682 C CA . GLY A 1 90 ? -8.800 11.011 9.940 1.00 93.31 90 GLY A CA 1
ATOM 683 C C . GLY A 1 90 ? -10.027 10.126 9.692 1.00 93.31 90 GLY A C 1
ATOM 684 O O . GLY A 1 90 ? -11.092 10.368 10.261 1.00 93.31 90 GLY A O 1
ATOM 685 N N . TYR A 1 91 ? -9.906 9.081 8.871 1.00 95.00 91 TYR A N 1
ATOM 686 C CA . TYR A 1 91 ? -10.975 8.117 8.597 1.00 95.00 91 TY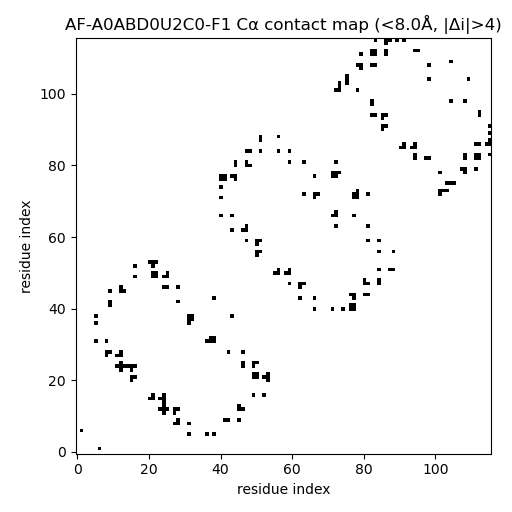R A CA 1
ATOM 687 C C . TYR A 1 91 ? -11.052 7.058 9.706 1.00 95.00 91 TYR A C 1
ATOM 689 O O . TYR A 1 91 ? -10.857 5.865 9.475 1.00 95.00 91 TYR A O 1
ATOM 697 N N . MET A 1 92 ? -11.305 7.504 10.939 1.00 94.50 92 MET A N 1
ATOM 698 C CA . MET A 1 92 ? -11.203 6.649 12.129 1.00 94.50 92 MET A CA 1
ATOM 699 C C . MET A 1 92 ? -12.226 5.518 12.162 1.00 94.50 92 MET A C 1
ATOM 701 O O . MET A 1 92 ? -11.933 4.443 12.675 1.00 94.50 92 MET A O 1
ATOM 705 N N . LYS A 1 93 ? -13.410 5.719 11.574 1.00 96.00 93 LYS A N 1
ATOM 706 C CA . LYS A 1 93 ? -14.422 4.657 11.475 1.00 96.00 93 LYS A CA 1
ATOM 707 C C . LYS A 1 93 ? -13.935 3.527 10.572 1.00 96.00 93 LYS A C 1
ATOM 709 O O . LYS A 1 93 ? -14.091 2.357 10.907 1.00 96.00 93 LYS A O 1
ATOM 714 N N . GLU A 1 94 ? -13.332 3.870 9.439 1.00 95.44 94 GLU A N 1
ATOM 715 C CA . GLU A 1 94 ? -12.745 2.913 8.507 1.00 95.44 94 GLU A CA 1
ATOM 716 C C . GLU A 1 94 ? -11.494 2.248 9.088 1.00 95.44 94 GLU A C 1
ATOM 718 O O . GLU A 1 94 ? -11.345 1.034 8.947 1.00 95.44 94 GLU A O 1
ATOM 723 N N . ALA A 1 95 ? -10.643 3.008 9.785 1.00 95.19 95 ALA A N 1
ATOM 724 C CA . ALA A 1 95 ? -9.485 2.477 10.501 1.00 95.19 95 ALA A CA 1
ATOM 725 C C . ALA A 1 95 ? -9.904 1.441 11.553 1.00 95.19 95 ALA A C 1
ATOM 727 O O . ALA A 1 95 ? -9.380 0.330 11.565 1.00 95.19 95 ALA A O 1
ATOM 728 N N . GLN A 1 96 ? -10.897 1.775 12.383 1.00 94.50 96 GLN A N 1
ATOM 729 C CA . GLN A 1 96 ? -11.440 0.873 13.397 1.00 94.50 96 GLN A CA 1
ATOM 730 C C . GLN A 1 96 ? -12.059 -0.372 12.759 1.00 94.50 96 GLN A C 1
ATOM 732 O O . GLN A 1 96 ? -11.729 -1.487 13.148 1.00 94.50 96 GLN A O 1
ATOM 737 N N . LEU A 1 97 ? -12.888 -0.204 11.723 1.00 94.94 97 LEU A N 1
ATOM 738 C CA . LEU A 1 97 ? -13.498 -1.331 11.017 1.00 94.94 97 LEU A CA 1
ATOM 739 C C . LEU A 1 97 ? -12.448 -2.278 10.420 1.00 94.94 97 LEU A C 1
ATOM 741 O O . LEU A 1 97 ? -12.637 -3.495 10.445 1.00 94.94 97 LEU A O 1
ATOM 745 N N . PHE A 1 98 ? -11.369 -1.731 9.857 1.00 94.19 98 PHE A N 1
ATOM 746 C CA . PHE A 1 98 ? -10.260 -2.521 9.333 1.00 94.19 98 PHE A CA 1
ATOM 747 C C . PHE A 1 98 ? -9.524 -3.252 10.462 1.00 94.19 98 PHE A C 1
ATOM 749 O O . PHE A 1 98 ? -9.328 -4.463 10.381 1.00 94.19 98 PHE A O 1
ATOM 756 N N . PHE A 1 99 ? -9.173 -2.539 11.535 1.00 91.38 99 PHE A N 1
ATOM 757 C CA . PHE A 1 99 ? -8.483 -3.104 12.691 1.00 91.38 99 PHE A CA 1
ATOM 758 C C . PHE A 1 99 ? -9.282 -4.238 13.343 1.00 91.38 99 PHE A C 1
ATOM 760 O O . PHE A 1 99 ? -8.731 -5.305 13.617 1.00 91.38 99 PHE A O 1
ATOM 767 N N . ASP A 1 100 ? -10.586 -4.052 13.542 1.00 92.00 100 ASP A N 1
ATOM 768 C CA . ASP A 1 100 ? -11.465 -5.051 14.152 1.00 92.00 100 ASP A CA 1
ATOM 769 C C . ASP A 1 100 ? -11.517 -6.335 13.318 1.00 92.00 100 ASP A C 1
ATOM 771 O O . ASP A 1 100 ? -11.431 -7.429 13.881 1.00 92.00 100 ASP A O 1
ATOM 775 N N . LYS A 1 101 ? -11.568 -6.200 11.986 1.00 89.81 101 LYS A N 1
ATOM 776 C CA . LYS A 1 101 ? -11.610 -7.318 11.033 1.00 89.81 101 LYS A CA 1
ATOM 777 C C . LYS A 1 101 ? -10.267 -8.005 10.796 1.00 89.81 101 LYS A C 1
ATOM 779 O O . LYS A 1 101 ? -10.279 -9.146 10.345 1.00 89.81 101 LYS A O 1
ATOM 784 N N . ALA A 1 102 ? -9.143 -7.345 11.074 1.00 87.50 102 ALA A N 1
ATOM 785 C CA . ALA A 1 102 ? -7.819 -7.917 10.849 1.00 87.50 102 ALA A CA 1
ATOM 786 C C . ALA A 1 102 ? -7.647 -9.216 11.650 1.00 87.50 102 ALA A C 1
ATOM 788 O O . ALA A 1 102 ? -7.787 -9.215 12.884 1.00 87.50 102 ALA A O 1
ATOM 789 N N . ALA A 1 103 ? -7.316 -10.307 10.949 1.00 80.88 103 ALA A N 1
ATOM 790 C CA . ALA A 1 103 ? -7.158 -11.630 11.554 1.00 80.88 103 ALA A CA 1
ATOM 791 C C . ALA A 1 103 ? -5.959 -11.680 12.515 1.00 80.88 103 ALA A C 1
ATOM 793 O O . ALA A 1 103 ? -5.991 -12.371 13.534 1.00 80.88 103 ALA A O 1
ATOM 794 N N . VAL A 1 104 ? -4.912 -10.907 12.211 1.00 78.25 104 VAL A N 1
ATOM 795 C CA . VAL A 1 104 ? -3.709 -10.771 13.034 1.00 78.25 104 VAL A CA 1
ATOM 796 C C . VAL A 1 104 ? -3.441 -9.294 13.298 1.00 78.25 104 VAL A C 1
ATOM 798 O O . VAL A 1 104 ? -3.155 -8.528 12.383 1.00 78.25 104 VAL A O 1
ATOM 801 N N . LYS A 1 105 ? -3.480 -8.901 14.574 1.00 85.00 105 LYS A N 1
ATOM 802 C CA . LYS A 1 105 ? -3.134 -7.548 15.031 1.00 85.00 105 LYS A CA 1
ATOM 803 C C . LYS A 1 105 ? -1.688 -7.543 15.521 1.00 85.00 105 LYS A C 1
ATOM 805 O O . LYS A 1 105 ? -1.397 -8.052 16.602 1.00 85.00 105 LYS A O 1
ATOM 810 N N . CYS A 1 106 ? -0.765 -7.011 14.723 1.00 83.31 106 CYS A N 1
ATOM 811 C CA . CYS A 1 106 ? 0.639 -6.898 15.125 1.00 83.31 106 CYS A CA 1
ATOM 812 C C . CYS A 1 106 ? 0.886 -5.629 15.963 1.00 83.31 106 CYS A C 1
ATOM 814 O O . CYS A 1 106 ? 0.076 -4.703 15.965 1.00 83.31 106 CYS A O 1
ATOM 816 N N . GLN A 1 107 ? 2.030 -5.554 16.652 1.00 84.44 107 GLN A N 1
ATOM 817 C CA . GLN A 1 107 ? 2.401 -4.379 17.456 1.00 84.44 107 GLN A CA 1
ATOM 818 C C . GLN A 1 107 ? 2.373 -3.075 16.642 1.00 84.44 107 GLN A C 1
ATOM 820 O O . GLN A 1 107 ? 1.947 -2.040 17.144 1.00 84.44 107 GLN A O 1
ATOM 825 N N . ALA A 1 108 ? 2.786 -3.126 15.372 1.00 83.38 108 ALA A N 1
ATOM 826 C CA . ALA A 1 108 ? 2.789 -1.951 14.510 1.00 83.38 108 ALA A CA 1
ATOM 827 C C . ALA A 1 108 ? 1.369 -1.423 14.232 1.00 83.38 108 ALA A C 1
ATOM 829 O O . ALA A 1 108 ? 1.178 -0.213 14.217 1.00 83.38 108 ALA A O 1
ATOM 830 N N . MET A 1 109 ? 0.366 -2.301 14.101 1.00 84.62 109 MET A N 1
ATOM 831 C CA . MET A 1 109 ? -1.033 -1.883 13.948 1.00 84.62 109 MET A CA 1
ATOM 832 C C . MET A 1 109 ? -1.564 -1.176 15.198 1.00 84.62 109 MET A C 1
ATOM 834 O O . MET A 1 109 ? -2.236 -0.158 15.078 1.00 84.62 109 MET A O 1
ATOM 838 N N . TRP A 1 110 ? -1.239 -1.680 16.393 1.00 86.56 110 TRP A N 1
ATOM 839 C CA . TRP A 1 110 ? -1.607 -1.017 17.649 1.00 86.56 110 TRP A CA 1
ATOM 840 C C . TRP A 1 110 ? -1.014 0.387 17.742 1.00 86.56 110 TRP A C 1
ATOM 842 O O . TRP A 1 110 ? -1.742 1.334 18.028 1.00 86.56 110 TRP A O 1
ATOM 852 N N . ASN A 1 111 ? 0.281 0.526 17.443 1.00 86.50 111 ASN A N 1
ATOM 853 C CA . ASN A 1 111 ? 0.947 1.827 17.441 1.00 86.50 111 ASN A CA 1
ATOM 854 C C . ASN A 1 111 ? 0.285 2.781 16.438 1.00 86.50 111 ASN A C 1
ATOM 856 O O . ASN A 1 111 ? -0.058 3.898 16.801 1.00 86.50 111 ASN A O 1
ATOM 860 N N . SER A 1 112 ? 0.034 2.326 15.204 1.00 81.12 112 SER A N 1
ATOM 861 C CA . SER A 1 112 ? -0.633 3.143 14.183 1.00 81.12 112 SER A CA 1
ATOM 862 C C . SER A 1 112 ? -2.044 3.577 14.581 1.00 81.12 112 SER A C 1
ATOM 864 O O . SER A 1 112 ? -2.433 4.691 14.249 1.00 81.12 112 SER A O 1
ATOM 866 N N . PHE A 1 113 ? -2.802 2.725 15.276 1.00 81.81 113 PHE A N 1
ATOM 867 C CA . PHE A 1 113 ? -4.158 3.053 15.717 1.00 81.81 113 PHE A CA 1
ATOM 868 C C . PHE A 1 113 ? -4.178 4.067 16.868 1.00 81.81 113 PHE A C 1
ATOM 870 O O . PHE A 1 113 ? -5.056 4.918 16.900 1.00 81.81 113 PHE A O 1
ATOM 877 N N . ILE A 1 114 ? -3.218 3.987 17.795 1.00 84.94 114 ILE A N 1
ATOM 878 C CA . ILE A 1 114 ? -3.098 4.915 18.934 1.00 84.94 114 ILE A CA 1
ATOM 879 C C . ILE A 1 114 ? -2.514 6.270 18.497 1.00 84.94 114 ILE A C 1
ATOM 881 O O . ILE A 1 114 ? -2.921 7.304 19.017 1.00 84.94 114 ILE A O 1
ATOM 885 N N . ASP A 1 115 ? -1.574 6.265 17.547 1.00 83.69 115 ASP A N 1
ATOM 886 C CA . ASP A 1 115 ? -0.948 7.470 16.976 1.00 83.69 115 ASP A CA 1
ATOM 887 C C . ASP A 1 115 ? -1.852 8.222 15.978 1.00 83.69 115 ASP A C 1
ATOM 889 O O . ASP A 1 115 ? -1.454 9.270 15.444 1.00 83.69 115 ASP A O 1
ATOM 893 N N . GLY A 1 116 ? -2.987 7.628 15.610 1.00 66.81 116 GLY A N 1
ATOM 894 C CA . GLY A 1 116 ? -3.993 8.203 14.722 1.00 66.81 116 GLY A CA 1
ATOM 895 C C . GLY A 1 116 ? -4.916 9.139 15.472 1.00 66.81 116 GLY A C 1
ATOM 896 O O . GLY A 1 116 ? -5.063 10.285 14.994 1.00 66.81 116 GLY A O 1
#

Sequence (116 aa):
MPDPKLVSWTRTISSYIKSGHAELGLREFRGMCDSGLRPNEYGLSLALKASRLAGEPAIGKLLHGLAIKAGFEDNSFCGTSILDMYCKYGYMKEAQLFFDKAAVKCQAMWNSFIDG

Mean predicted aligned error: 3.6 Å

Solvent-accessible surface area (backbone atoms only — not comparable to full-atom values): 6161 Å² total; per-residue (Å²): 130,82,57,67,67,59,54,51,53,43,50,52,27,51,48,28,42,75,72,73,37,16,60,58,18,40,52,50,51,47,51,43,44,76,71,70,48,78,76,52,54,65,46,48,25,51,42,28,50,16,21,54,72,54,69,34,64,72,56,34,55,52,49,48,56,50,28,54,77,69,71,27,52,67,37,72,65,24,30,32,30,51,36,38,38,27,20,76,71,66,38,52,70,60,23,48,56,50,59,73,67,41,87,64,82,49,73,65,40,55,50,34,62,74,77,73

Organism: Dendrobium thyrsiflorum (NCBI:txid117978)

pLDDT: mean 92.95, std 6.62, range [54.38, 98.31]

Radius of gyration: 13.48 Å; Cα contacts (8 Å, |Δi|>4): 141; chains: 1; bounding box: 29×29×36 Å